Protein AF-A0A3B8PZM8-F1 (afdb_monomer_lite)

pLDDT: mean 94.37, std 7.09, range [51.19, 98.44]

Sequence (88 aa):
FHGYYFKILTRQGKHTPAGAYDYIINGHMIGGFAAIAWPAEYGETGVMTFIVNQQGRVYQRDLGPKTAKLVKAIKEYDPGEGWKLSED

Secondary structure (DSSP, 8-state):
---EEEEEE-EE-SSSTT-SEESEETTEE-S--EEEEEESSBTTTBSEEEEEETT--EEEEE--TTHHHHHHH--SB---TT-EEPP-

Foldseek 3Di:
DQQKDKDKAQWADQQDPVHTDGCADPNDRNNWIKMKMDGPFDPPSYQWIWMDIPVGFIKIAGPDRCVVVVVVVDRHHHCDPRIDTDDD

Radius of gyration: 13.1 Å; chains: 1; bounding box: 29×27×34 Å

Structure (mmCIF, N/CA/C/O backbone):
data_AF-A0A3B8PZM8-F1
#
_entry.id   AF-A0A3B8PZM8-F1
#
loop_
_atom_site.group_PDB
_atom_site.id
_atom_site.type_symbol
_atom_site.label_atom_id
_atom_site.label_alt_id
_atom_site.label_comp_id
_atom_site.label_asym_id
_atom_site.label_entity_id
_atom_site.label_seq_id
_atom_site.pdbx_PDB_ins_code
_atom_site.Cartn_x
_atom_site.Cartn_y
_atom_site.Cartn_z
_atom_site.occupancy
_atom_site.B_iso_or_equiv
_atom_site.auth_seq_id
_atom_site.auth_comp_id
_atom_site.auth_asym_id
_atom_site.auth_atom_id
_atom_site.pdbx_PDB_model_num
ATOM 1 N N . PHE A 1 1 ? -11.530 -14.335 13.099 1.00 51.19 1 PHE A N 1
ATOM 2 C CA . PHE A 1 1 ? -10.642 -13.178 13.317 1.00 51.19 1 PHE A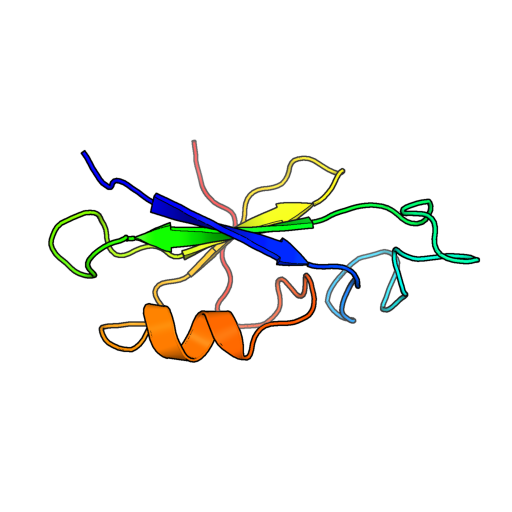 CA 1
ATOM 3 C C . PHE A 1 1 ? -10.166 -12.675 11.966 1.00 51.19 1 PHE A C 1
ATOM 5 O O . PHE A 1 1 ? -9.394 -13.369 11.318 1.00 51.19 1 PHE A O 1
ATOM 12 N N . HIS A 1 2 ? -10.646 -11.517 11.514 1.00 66.12 2 HIS A N 1
ATOM 13 C CA . HIS A 1 2 ? -10.113 -10.854 10.323 1.00 66.12 2 HIS A CA 1
ATOM 14 C C . HIS A 1 2 ? -9.296 -9.662 10.821 1.00 66.12 2 HIS A C 1
ATOM 16 O O . HIS A 1 2 ? -9.869 -8.665 11.224 1.00 66.12 2 HIS A O 1
ATOM 22 N N . GLY A 1 3 ? -7.974 -9.813 10.921 1.00 92.19 3 GLY A N 1
ATOM 23 C CA . GLY A 1 3 ? -7.089 -8.708 11.296 1.00 92.19 3 GLY A CA 1
ATOM 24 C C . GLY A 1 3 ? -6.842 -7.813 10.086 1.00 92.19 3 GLY A C 1
ATOM 25 O O . GLY A 1 3 ? -7.421 -6.739 9.952 1.00 92.19 3 GLY A O 1
ATOM 26 N N . TYR A 1 4 ? -6.005 -8.297 9.171 1.00 96.00 4 TYR A N 1
ATOM 27 C CA . TYR A 1 4 ? -5.604 -7.580 7.964 1.00 96.00 4 TYR A CA 1
ATOM 28 C C . TYR A 1 4 ? -5.837 -8.432 6.720 1.00 96.00 4 TYR A C 1
ATOM 30 O O . TYR A 1 4 ? -5.678 -9.654 6.740 1.00 96.00 4 TYR A O 1
ATOM 38 N N . TYR A 1 5 ? -6.176 -7.765 5.623 1.00 97.25 5 TYR A N 1
ATOM 39 C CA . TYR A 1 5 ? -6.087 -8.327 4.282 1.00 97.25 5 TYR A CA 1
ATOM 40 C C . TYR A 1 5 ? -4.748 -7.961 3.655 1.00 97.25 5 TYR A C 1
ATOM 42 O O . TYR A 1 5 ? -4.148 -6.949 4.013 1.00 97.25 5 TYR A O 1
ATOM 50 N N . PHE A 1 6 ? -4.306 -8.762 2.685 1.00 96.12 6 PHE A N 1
ATOM 51 C CA . PHE A 1 6 ? -3.110 -8.475 1.907 1.00 96.12 6 PHE A CA 1
ATOM 52 C C . PHE A 1 6 ? -3.327 -8.728 0.416 1.00 96.12 6 PHE A C 1
ATOM 54 O O . PHE A 1 6 ? -4.189 -9.505 0.002 1.00 96.12 6 PHE A O 1
ATOM 61 N N . LYS A 1 7 ? -2.519 -8.056 -0.401 1.00 96.50 7 LYS A N 1
ATOM 62 C CA . LYS A 1 7 ? -2.463 -8.213 -1.855 1.00 96.50 7 LYS A CA 1
ATOM 63 C C . LYS A 1 7 ? -1.013 -8.111 -2.309 1.00 96.50 7 LYS A C 1
ATOM 65 O O . LYS A 1 7 ? -0.284 -7.232 -1.856 1.00 96.50 7 LYS A O 1
ATOM 70 N N . ILE A 1 8 ? -0.624 -8.969 -3.249 1.00 96.94 8 ILE A N 1
ATOM 71 C CA . ILE A 1 8 ? 0.673 -8.876 -3.921 1.00 96.94 8 ILE A CA 1
ATOM 72 C C . ILE A 1 8 ? 0.642 -7.759 -4.969 1.00 96.94 8 ILE A C 1
ATOM 74 O O . ILE A 1 8 ? -0.298 -7.643 -5.761 1.00 96.94 8 ILE A O 1
ATOM 78 N N . LEU A 1 9 ? 1.688 -6.943 -4.969 1.00 97.56 9 LEU A N 1
ATOM 79 C CA . LEU A 1 9 ? 1.981 -5.941 -5.983 1.00 97.56 9 LEU A CA 1
ATOM 80 C C . LEU A 1 9 ? 3.049 -6.521 -6.910 1.00 97.56 9 LEU A C 1
ATOM 82 O O . LEU A 1 9 ? 4.055 -7.060 -6.454 1.00 97.56 9 LEU A O 1
ATOM 86 N N . THR A 1 10 ? 2.820 -6.439 -8.216 1.00 96.44 10 THR A N 1
ATOM 87 C CA . THR A 1 10 ? 3.639 -7.132 -9.226 1.00 96.44 10 THR A CA 1
ATOM 88 C C . THR A 1 10 ? 4.597 -6.195 -9.962 1.00 96.44 10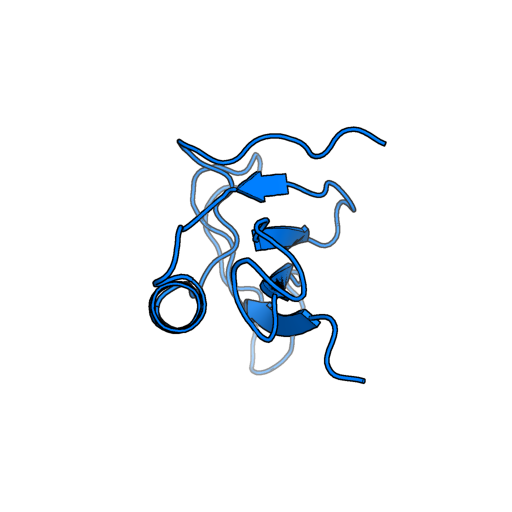 THR A C 1
ATOM 90 O O . THR A 1 10 ? 5.153 -6.571 -10.994 1.00 96.44 10 THR A O 1
ATOM 93 N N . ARG A 1 11 ? 4.738 -4.955 -9.484 1.00 96.75 11 ARG A N 1
ATOM 94 C CA . ARG A 1 11 ? 5.555 -3.893 -10.082 1.00 96.75 11 ARG A CA 1
ATOM 95 C C . ARG A 1 11 ? 6.097 -2.977 -8.985 1.00 96.75 11 ARG A C 1
ATOM 97 O O . ARG A 1 11 ? 5.460 -2.817 -7.938 1.00 96.75 11 ARG A O 1
ATOM 104 N N . GLN A 1 12 ? 7.222 -2.338 -9.266 1.00 96.50 12 GLN A N 1
ATOM 105 C CA . GLN A 1 12 ? 7.790 -1.252 -8.478 1.00 96.50 12 GLN A CA 1
ATOM 106 C C . GLN A 1 12 ? 7.518 0.095 -9.153 1.00 96.50 12 GLN A C 1
ATOM 108 O O . GLN A 1 12 ? 7.606 0.193 -10.376 1.00 96.50 12 GLN A O 1
ATOM 113 N N . GLY A 1 13 ? 7.224 1.122 -8.356 1.00 96.31 13 GLY A N 1
ATOM 114 C CA . GLY A 1 13 ? 7.070 2.503 -8.802 1.00 96.31 13 GLY A CA 1
ATOM 115 C C . GLY A 1 13 ? 8.369 3.311 -8.730 1.00 96.31 13 GLY A C 1
ATOM 116 O O . GLY A 1 13 ? 9.432 2.832 -8.322 1.00 96.31 13 GLY A O 1
ATOM 117 N N . LYS A 1 14 ? 8.283 4.574 -9.148 1.00 95.19 14 LYS A N 1
ATOM 118 C CA . LYS A 1 14 ? 9.446 5.457 -9.335 1.00 95.19 14 LYS A CA 1
ATOM 119 C C . LYS A 1 14 ? 10.112 5.919 -8.034 1.00 95.19 14 LYS A C 1
ATOM 121 O O . LYS A 1 14 ? 11.285 6.277 -8.076 1.00 95.19 14 LYS A O 1
ATOM 126 N N . HIS A 1 15 ? 9.413 5.928 -6.898 1.00 93.31 15 HIS A N 1
ATOM 127 C CA . HIS A 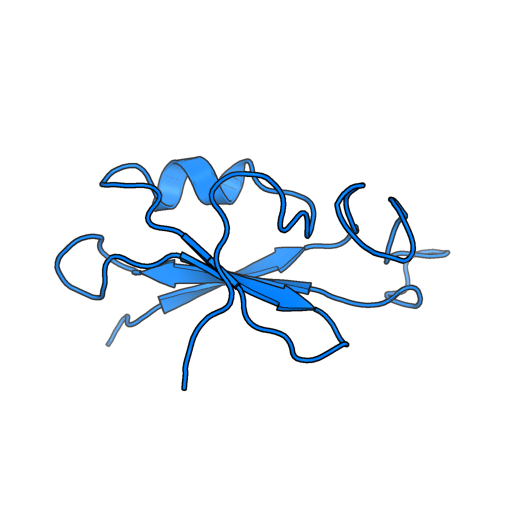1 15 ? 9.940 6.403 -5.612 1.00 93.31 15 HIS A CA 1
ATOM 128 C C . HIS A 1 15 ? 10.739 5.311 -4.893 1.00 93.31 15 HIS A C 1
ATOM 130 O O . HIS A 1 15 ? 10.566 5.039 -3.707 1.00 93.31 15 HIS A O 1
ATOM 136 N N . THR A 1 16 ? 11.626 4.656 -5.634 1.00 87.62 16 THR A N 1
ATOM 137 C CA . THR A 1 16 ? 12.502 3.593 -5.149 1.00 87.62 16 THR A CA 1
ATOM 138 C C . THR A 1 16 ? 13.898 3.767 -5.751 1.00 87.62 16 THR A C 1
ATOM 140 O O . THR A 1 16 ? 14.008 4.253 -6.878 1.00 87.62 16 THR A O 1
ATOM 143 N N . PRO A 1 17 ? 14.983 3.355 -5.063 1.00 85.81 17 PRO A N 1
ATOM 144 C CA . PRO A 1 17 ? 16.343 3.548 -5.582 1.00 85.81 17 PRO A CA 1
ATOM 145 C C . PRO A 1 17 ? 16.597 2.895 -6.948 1.00 85.81 17 PRO A C 1
ATOM 147 O O . PRO A 1 17 ? 17.400 3.391 -7.727 1.00 85.81 17 PRO A O 1
ATOM 150 N N . ALA A 1 18 ? 15.903 1.791 -7.241 1.00 86.94 18 ALA A N 1
ATOM 151 C CA . ALA A 1 18 ? 16.022 1.061 -8.503 1.00 86.94 18 ALA A CA 1
ATOM 152 C C . ALA A 1 18 ? 15.052 1.554 -9.598 1.00 86.94 18 ALA A C 1
ATOM 154 O O . ALA A 1 18 ? 15.056 1.010 -10.699 1.00 86.94 18 ALA A O 1
ATOM 155 N N . GLY A 1 19 ? 14.223 2.565 -9.316 1.00 92.38 19 GLY A N 1
ATOM 156 C CA . GLY A 1 19 ? 13.220 3.075 -10.248 1.00 92.38 19 GLY A CA 1
ATOM 157 C C . GLY A 1 19 ? 12.064 2.103 -10.510 1.00 92.38 19 GLY A C 1
ATOM 158 O O . GLY A 1 19 ? 11.900 1.087 -9.827 1.00 92.38 19 GLY A O 1
ATOM 159 N N . ALA A 1 20 ? 11.242 2.450 -11.503 1.00 96.12 20 ALA A N 1
ATOM 160 C CA . ALA A 1 20 ? 10.044 1.697 -11.859 1.00 96.12 20 ALA A CA 1
ATOM 161 C C . ALA A 1 20 ? 10.361 0.516 -12.789 1.00 96.12 20 ALA A C 1
ATOM 163 O O . ALA A 1 20 ? 11.008 0.702 -13.820 1.00 96.12 20 ALA A O 1
ATOM 164 N N . TYR A 1 21 ? 9.874 -0.680 -12.450 1.00 95.31 21 TYR A N 1
ATOM 165 C CA . TYR A 1 21 ? 9.992 -1.882 -13.286 1.00 95.31 21 TYR A CA 1
ATOM 166 C C . TYR A 1 21 ? 9.011 -2.986 -12.859 1.00 95.31 21 TYR A C 1
ATOM 168 O O . TYR A 1 21 ? 8.403 -2.931 -11.786 1.00 95.31 21 TYR A O 1
ATOM 176 N N . ASP A 1 22 ? 8.872 -4.009 -13.705 1.00 96.75 22 ASP A N 1
ATOM 177 C CA . ASP A 1 22 ? 7.944 -5.124 -13.495 1.00 96.75 22 ASP A CA 1
ATOM 178 C C . ASP A 1 22 ? 8.628 -6.283 -12.783 1.00 96.75 22 ASP A C 1
ATOM 180 O O . ASP A 1 22 ? 9.738 -6.683 -13.127 1.00 96.75 22 ASP A O 1
ATOM 184 N N . TYR A 1 23 ? 7.939 -6.868 -11.805 1.00 96.50 23 TYR A N 1
ATOM 185 C CA . TYR A 1 23 ? 8.435 -8.056 -11.116 1.00 96.50 23 TYR A CA 1
ATOM 186 C C . TYR A 1 23 ? 8.207 -9.337 -11.922 1.00 96.50 23 TYR A C 1
ATOM 188 O O . TYR A 1 23 ? 8.907 -10.328 -11.713 1.00 96.50 23 TYR A O 1
ATOM 196 N N . ILE A 1 24 ? 7.242 -9.321 -12.846 1.00 96.94 24 ILE A N 1
ATOM 197 C CA . ILE A 1 24 ? 6.932 -10.456 -13.714 1.00 96.94 24 ILE A CA 1
ATOM 198 C C . ILE A 1 24 ? 7.753 -10.367 -15.002 1.00 96.94 24 ILE A C 1
ATOM 200 O O . ILE A 1 24 ? 7.543 -9.469 -15.812 1.00 96.94 24 ILE A O 1
ATOM 204 N N . ILE A 1 25 ? 8.641 -11.336 -15.211 1.00 96.25 25 ILE A N 1
ATOM 205 C CA . ILE A 1 25 ? 9.470 -11.490 -16.410 1.00 96.25 25 ILE A CA 1
ATOM 206 C C . ILE A 1 25 ? 9.155 -12.867 -16.994 1.00 96.25 25 ILE A C 1
ATOM 208 O O . ILE A 1 25 ? 9.254 -13.874 -16.297 1.00 96.25 25 ILE A O 1
ATOM 212 N N . ASN A 1 26 ? 8.723 -12.919 -18.257 1.00 95.75 26 ASN A N 1
ATOM 213 C CA . ASN A 1 26 ? 8.301 -1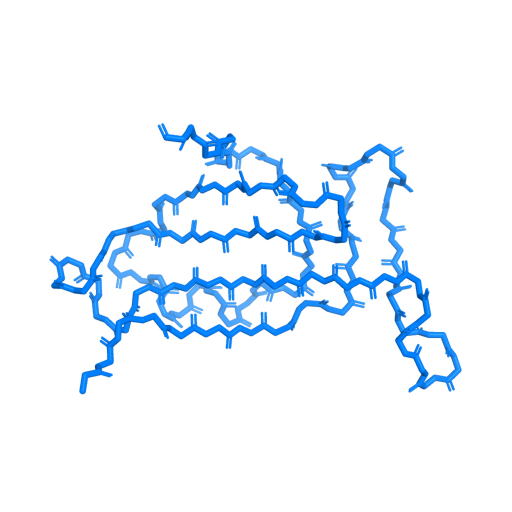4.155 -18.934 1.00 95.75 26 ASN A CA 1
ATOM 214 C C . ASN A 1 26 ? 7.233 -14.965 -18.166 1.00 95.75 26 ASN A C 1
ATOM 216 O O . ASN A 1 26 ? 7.243 -16.188 -18.190 1.00 95.75 26 ASN A O 1
ATOM 220 N N . GLY A 1 27 ? 6.319 -14.292 -17.457 1.00 96.12 27 GLY A N 1
ATOM 221 C CA . GLY A 1 27 ? 5.274 -14.950 -16.657 1.00 96.12 27 GLY A CA 1
ATOM 222 C C . GLY A 1 27 ? 5.726 -15.421 -15.269 1.00 96.12 27 GLY A C 1
ATOM 223 O O . GLY A 1 27 ? 4.911 -15.947 -14.514 1.00 96.12 27 GLY A O 1
ATOM 224 N N . HIS A 1 28 ? 6.985 -15.183 -14.896 1.00 96.19 28 HIS A N 1
ATOM 225 C CA . HIS A 1 28 ? 7.558 -15.588 -13.614 1.00 96.19 28 HIS A CA 1
ATOM 226 C C . HIS A 1 28 ? 7.918 -14.376 -12.747 1.00 96.19 28 HIS A C 1
ATOM 228 O O . HIS A 1 28 ? 8.392 -13.360 -13.247 1.00 96.19 28 HIS A O 1
ATOM 234 N N . MET A 1 29 ? 7.730 -14.488 -11.431 1.00 94.62 29 MET A N 1
ATOM 235 C CA . MET A 1 29 ? 8.070 -13.447 -10.454 1.00 94.62 29 MET A CA 1
ATOM 236 C C . MET A 1 29 ? 9.577 -13.449 -10.158 1.00 94.62 29 MET A C 1
ATOM 238 O O . MET A 1 29 ? 10.028 -14.075 -9.205 1.00 94.62 29 MET A O 1
ATOM 242 N N . ILE A 1 30 ? 10.355 -12.791 -11.020 1.00 95.50 30 ILE A N 1
ATOM 243 C CA . ILE A 1 30 ? 11.830 -12.791 -10.992 1.00 95.50 30 ILE A CA 1
ATOM 244 C C . ILE A 1 30 ? 12.385 -11.432 -10.551 1.00 95.50 30 ILE A C 1
ATOM 246 O O . ILE A 1 30 ? 13.381 -11.379 -9.836 1.00 95.50 30 ILE A O 1
ATOM 250 N N . GLY A 1 31 ? 11.747 -10.327 -10.950 1.00 93.56 31 GLY A N 1
ATOM 251 C CA . GLY A 1 31 ? 12.247 -8.978 -10.658 1.00 93.56 31 GLY A CA 1
ATOM 252 C C . GLY A 1 31 ? 12.117 -8.571 -9.185 1.00 93.56 31 GLY A C 1
ATOM 253 O O . GLY A 1 31 ? 12.706 -7.582 -8.765 1.00 93.56 31 GLY A O 1
ATOM 254 N N . GLY A 1 32 ? 11.353 -9.317 -8.388 1.00 94.31 32 GLY A N 1
ATOM 255 C CA . GLY A 1 32 ? 11.120 -9.027 -6.977 1.00 94.31 32 GLY A CA 1
ATOM 256 C C . GLY A 1 32 ? 9.687 -9.326 -6.570 1.00 94.31 32 GLY A C 1
ATOM 257 O O . GLY A 1 32 ? 8.964 -10.037 -7.267 1.00 94.31 32 GLY A O 1
ATOM 258 N N . PHE A 1 33 ? 9.275 -8.780 -5.433 1.00 95.25 33 PHE A N 1
ATOM 259 C CA . PHE A 1 33 ? 7.896 -8.847 -4.971 1.00 95.25 33 PHE A CA 1
ATOM 260 C C . PHE A 1 33 ? 7.623 -7.712 -3.993 1.00 95.25 33 PHE A C 1
ATOM 262 O O . PHE A 1 33 ? 8.513 -7.237 -3.288 1.00 95.25 33 PHE A O 1
ATOM 269 N N . ALA A 1 34 ? 6.360 -7.323 -3.899 1.00 97.50 34 ALA A N 1
ATOM 270 C CA . ALA A 1 34 ? 5.902 -6.470 -2.823 1.00 97.50 34 ALA A CA 1
ATOM 271 C C . ALA A 1 34 ? 4.497 -6.862 -2.388 1.00 97.50 34 ALA A C 1
ATOM 273 O O . ALA A 1 34 ? 3.749 -7.505 -3.128 1.00 97.50 34 ALA A O 1
ATOM 274 N N . ALA A 1 35 ? 4.137 -6.462 -1.179 1.00 97.88 35 ALA A N 1
ATOM 275 C CA . ALA A 1 35 ? 2.813 -6.659 -0.625 1.00 97.88 35 ALA A CA 1
ATOM 276 C C . ALA A 1 35 ? 2.276 -5.340 -0.080 1.00 97.88 35 ALA A C 1
ATOM 278 O O . ALA A 1 35 ? 3.032 -4.509 0.424 1.00 97.88 35 ALA A O 1
ATOM 279 N N . ILE A 1 36 ? 0.960 -5.181 -0.174 1.00 98.44 36 ILE A N 1
ATOM 280 C CA . ILE A 1 36 ? 0.194 -4.182 0.565 1.00 98.44 36 ILE A CA 1
ATOM 281 C C . ILE A 1 36 ? -0.731 -4.901 1.540 1.00 98.44 36 ILE A C 1
ATOM 283 O O . ILE A 1 36 ? -1.388 -5.869 1.151 1.00 98.44 36 ILE A O 1
ATOM 287 N N . ALA A 1 37 ? -0.792 -4.426 2.781 1.00 97.94 37 ALA A N 1
ATOM 288 C CA . ALA A 1 37 ? -1.685 -4.922 3.818 1.00 97.94 37 ALA A CA 1
ATOM 289 C C . ALA A 1 37 ? -2.561 -3.789 4.360 1.00 97.94 37 ALA A C 1
ATOM 291 O O . ALA A 1 37 ? -2.093 -2.662 4.512 1.00 97.94 37 ALA A O 1
ATOM 292 N N . TRP A 1 38 ? -3.829 -4.073 4.646 1.00 98.19 38 TRP A N 1
ATOM 293 C CA . TRP A 1 38 ? -4.783 -3.089 5.168 1.00 98.19 38 TRP A CA 1
ATOM 294 C C . TRP A 1 38 ? -5.769 -3.721 6.157 1.00 98.19 38 TRP A C 1
ATOM 296 O O . TRP A 1 38 ? -6.015 -4.930 6.062 1.00 98.19 38 TRP A O 1
ATOM 306 N N . PRO A 1 39 ? -6.347 -2.941 7.091 1.00 97.62 39 PRO A N 1
ATOM 307 C CA . PRO A 1 39 ? -7.291 -3.459 8.072 1.00 97.62 39 PRO A CA 1
ATOM 308 C C . PRO A 1 39 ? -8.511 -4.065 7.381 1.00 97.62 39 PRO A C 1
ATOM 310 O O . PRO A 1 39 ? -9.019 -3.520 6.395 1.00 97.62 39 PRO A O 1
ATOM 313 N N . ALA A 1 40 ? -8.990 -5.191 7.907 1.00 96.56 40 ALA A N 1
ATOM 314 C CA . ALA A 1 40 ? -10.234 -5.783 7.444 1.00 96.56 40 ALA A CA 1
ATOM 315 C C . ALA A 1 40 ? -11.427 -4.834 7.623 1.00 96.56 40 ALA A C 1
ATOM 317 O O . ALA A 1 40 ? -12.274 -4.751 6.731 1.00 96.56 40 ALA A O 1
ATOM 318 N N . GLU A 1 41 ? -11.434 -4.078 8.720 1.00 95.62 41 GLU A N 1
ATOM 319 C CA . GLU A 1 41 ? -12.397 -3.025 9.013 1.00 95.62 41 GLU A CA 1
ATOM 320 C C . GLU A 1 41 ? -11.659 -1.803 9.576 1.00 95.62 41 GLU A C 1
ATOM 322 O O . GLU A 1 41 ? -11.024 -1.867 10.630 1.00 95.62 41 GLU A O 1
ATOM 327 N N . TYR A 1 42 ? -11.684 -0.692 8.834 1.00 96.75 42 TYR A N 1
ATOM 328 C CA . TYR A 1 42 ? -10.995 0.539 9.230 1.00 96.75 42 TYR A CA 1
ATOM 329 C C . TYR A 1 42 ? -11.588 1.098 10.527 1.00 96.75 42 TYR A C 1
ATOM 331 O O . TYR A 1 42 ? -12.800 1.271 10.617 1.00 96.75 42 TYR A O 1
ATOM 339 N N . GLY A 1 43 ? -10.729 1.429 11.491 1.00 96.00 43 GLY A N 1
ATOM 340 C CA . GLY A 1 43 ? -11.121 1.930 12.812 1.00 96.00 43 GLY A CA 1
ATOM 341 C C . GLY A 1 43 ? -11.326 0.825 13.850 1.00 96.00 43 GLY A C 1
ATOM 342 O O . GLY A 1 43 ? -11.033 1.055 15.017 1.00 96.00 43 GLY A O 1
ATOM 343 N N . GLU A 1 44 ? -11.705 -0.381 13.419 1.00 95.25 44 GLU A N 1
ATOM 344 C CA . GLU A 1 44 ? -11.967 -1.519 14.312 1.00 95.25 44 GLU A CA 1
ATOM 345 C C . GLU A 1 44 ? -10.778 -2.486 14.377 1.00 95.25 44 GLU A C 1
ATOM 347 O O . GLU A 1 44 ? -10.254 -2.786 15.447 1.00 95.25 44 GLU A O 1
ATOM 352 N N . THR A 1 45 ? -10.297 -2.962 13.224 1.00 95.12 45 THR A N 1
ATOM 353 C CA . THR A 1 45 ? -9.172 -3.915 13.158 1.00 95.12 45 THR A CA 1
ATOM 354 C C . THR A 1 45 ? -7.830 -3.217 12.927 1.00 95.12 45 THR A C 1
ATOM 356 O O . THR A 1 45 ? -6.782 -3.862 12.913 1.00 95.12 45 THR A O 1
ATOM 359 N N . GLY A 1 46 ? -7.858 -1.899 12.718 1.00 95.94 46 GLY A N 1
ATOM 360 C CA . GLY A 1 46 ? -6.696 -1.038 12.529 1.00 95.94 46 GLY A CA 1
ATOM 361 C C . GLY A 1 46 ? -7.011 0.200 11.689 1.00 95.94 46 GLY A C 1
ATOM 362 O O . GLY A 1 46 ? -8.078 0.315 11.089 1.00 95.94 46 GLY A O 1
ATOM 363 N N . VAL A 1 47 ? -6.055 1.128 11.624 1.00 96.88 47 VAL A N 1
ATOM 364 C CA . VAL A 1 47 ? -6.148 2.353 10.801 1.00 96.88 47 VAL A CA 1
ATOM 365 C C . VAL A 1 47 ? -5.041 2.455 9.748 1.00 96.88 47 VAL A C 1
ATOM 367 O O . VAL A 1 47 ? -5.185 3.172 8.761 1.00 96.88 47 VAL A O 1
ATOM 370 N N . MET A 1 48 ? -3.943 1.713 9.917 1.00 97.56 48 MET A N 1
ATOM 371 C CA . MET A 1 48 ? -2.772 1.819 9.049 1.00 97.56 48 MET A CA 1
ATOM 372 C C . MET A 1 48 ? -2.845 0.867 7.860 1.00 97.56 48 MET A C 1
ATOM 374 O O . MET A 1 48 ? -3.234 -0.289 7.980 1.00 97.56 48 MET A O 1
ATOM 378 N N . THR A 1 49 ? -2.422 1.351 6.697 1.00 98.12 49 THR A N 1
ATOM 379 C CA . THR A 1 49 ? -2.084 0.524 5.535 1.00 98.12 49 THR A CA 1
ATOM 380 C C . THR A 1 49 ? -0.573 0.391 5.464 1.00 98.12 49 THR A C 1
ATOM 382 O O . THR A 1 49 ? 0.125 1.389 5.623 1.00 98.12 49 THR A O 1
ATOM 385 N N . PHE A 1 50 ? -0.073 -0.806 5.175 1.00 97.81 50 PHE A N 1
ATOM 386 C CA . PHE A 1 50 ? 1.354 -1.102 5.102 1.00 97.81 50 PHE A CA 1
ATOM 387 C C . PHE A 1 50 ? 1.759 -1.549 3.703 1.00 97.81 50 PHE A C 1
ATOM 389 O O . PHE A 1 50 ? 1.006 -2.275 3.056 1.00 97.81 50 PHE A O 1
ATOM 396 N N . ILE A 1 51 ? 2.956 -1.173 3.255 1.00 98.12 51 ILE A N 1
ATOM 397 C CA . ILE A 1 51 ? 3.610 -1.746 2.074 1.00 98.12 51 ILE A CA 1
ATOM 398 C C . ILE A 1 51 ? 5.028 -2.194 2.411 1.00 98.12 51 ILE A C 1
ATOM 400 O O . ILE A 1 51 ? 5.729 -1.543 3.182 1.00 98.12 51 ILE A O 1
ATOM 404 N N . VAL A 1 52 ? 5.457 -3.298 1.811 1.00 97.25 52 VAL A N 1
ATOM 405 C CA . VAL A 1 52 ? 6.805 -3.856 1.974 1.00 97.25 52 VAL A CA 1
ATOM 406 C C . VAL A 1 52 ? 7.232 -4.530 0.675 1.00 97.25 52 VAL A C 1
ATOM 408 O O . VAL A 1 52 ? 6.397 -5.113 -0.019 1.00 97.25 52 VAL A O 1
ATOM 411 N N . ASN A 1 53 ? 8.518 -4.452 0.341 1.00 95.88 53 ASN A N 1
ATOM 412 C CA . ASN A 1 53 ? 9.121 -5.187 -0.772 1.00 95.88 53 ASN A CA 1
ATOM 413 C C . ASN A 1 53 ? 10.221 -6.143 -0.275 1.00 95.88 53 ASN A C 1
ATOM 415 O O . ASN A 1 53 ? 10.463 -6.262 0.928 1.00 95.88 53 ASN A O 1
ATOM 419 N N . GLN A 1 54 ? 10.934 -6.794 -1.196 1.00 93.00 54 GLN A N 1
ATOM 420 C CA . GLN A 1 54 ? 12.015 -7.736 -0.880 1.00 93.00 54 GLN A CA 1
ATOM 421 C C . GLN A 1 54 ? 13.178 -7.160 -0.042 1.00 93.00 54 GLN A C 1
ATOM 423 O O . GLN A 1 54 ? 14.002 -7.922 0.450 1.00 93.00 54 GLN A O 1
ATOM 428 N N . GLN A 1 55 ? 13.269 -5.835 0.125 1.00 91.50 55 GLN A N 1
ATOM 429 C CA . GLN A 1 55 ? 14.290 -5.182 0.958 1.00 91.50 55 GLN A CA 1
ATOM 430 C C . GLN A 1 55 ? 13.889 -5.129 2.441 1.00 91.50 55 GLN A C 1
ATOM 432 O O . GLN A 1 55 ? 14.665 -4.650 3.263 1.00 91.50 55 GLN A O 1
ATOM 437 N N . GLY A 1 56 ? 12.675 -5.571 2.789 1.00 91.75 56 GLY A N 1
ATOM 438 C CA . GLY A 1 56 ? 12.205 -5.696 4.172 1.00 91.75 56 GLY A CA 1
ATOM 439 C C . GLY A 1 56 ? 11.804 -4.384 4.851 1.00 91.75 56 GLY A C 1
ATOM 440 O O . GLY A 1 56 ? 11.334 -4.410 5.982 1.00 91.75 56 GLY A O 1
ATOM 441 N N . ARG A 1 57 ? 11.937 -3.232 4.180 1.00 92.75 57 ARG A N 1
ATOM 442 C CA . ARG A 1 57 ? 11.510 -1.937 4.730 1.00 92.75 57 ARG A CA 1
ATOM 443 C C . ARG A 1 57 ? 9.992 -1.815 4.662 1.00 92.75 57 ARG A C 1
ATOM 445 O O . ARG A 1 57 ? 9.424 -1.800 3.569 1.00 92.75 57 ARG A O 1
ATOM 452 N N . VAL A 1 58 ? 9.353 -1.698 5.821 1.00 96.94 58 VAL A N 1
ATOM 453 C CA . VAL A 1 58 ? 7.905 -1.507 5.927 1.00 96.94 58 VAL A CA 1
ATOM 454 C C . VAL A 1 58 ? 7.593 -0.017 5.930 1.00 96.94 58 VAL A C 1
ATOM 456 O O . VAL A 1 58 ? 8.128 0.738 6.739 1.00 96.94 58 VAL A O 1
ATOM 459 N N . TYR A 1 59 ? 6.707 0.407 5.037 1.00 97.75 59 TYR A N 1
ATOM 460 C CA . TYR A 1 59 ? 6.145 1.751 5.036 1.00 97.75 59 TYR A CA 1
ATOM 461 C C . TYR A 1 59 ? 4.677 1.697 5.430 1.00 97.75 59 TYR A C 1
ATOM 463 O O . TYR A 1 59 ? 3.976 0.755 5.070 1.00 97.75 59 TYR A O 1
ATOM 471 N N . GLN A 1 60 ? 4.204 2.727 6.121 1.00 98.06 60 GLN A N 1
ATOM 472 C CA . GLN A 1 60 ? 2.833 2.862 6.582 1.00 98.06 60 GLN A CA 1
ATOM 473 C C . GLN A 1 60 ? 2.194 4.175 6.132 1.00 98.06 60 GLN A C 1
ATOM 475 O O . GLN A 1 60 ? 2.866 5.200 5.975 1.00 98.06 60 GLN A O 1
ATOM 480 N N . ARG A 1 61 ? 0.878 4.136 5.928 1.00 97.81 61 ARG A N 1
ATOM 481 C CA . ARG A 1 61 ? 0.042 5.295 5.613 1.00 97.81 61 ARG A CA 1
ATOM 482 C C . ARG A 1 61 ? -1.397 5.049 6.055 1.00 97.81 61 ARG A C 1
ATOM 484 O O . ARG A 1 61 ? -1.967 4.005 5.750 1.00 97.81 61 ARG A O 1
ATOM 491 N N . ASP A 1 62 ? -2.010 6.037 6.696 1.00 97.50 62 ASP A N 1
ATOM 492 C CA . ASP A 1 62 ? -3.460 6.062 6.892 1.00 97.50 62 ASP A CA 1
ATOM 493 C C . ASP A 1 62 ? -4.136 6.540 5.590 1.00 97.50 62 ASP A C 1
ATOM 495 O O . ASP A 1 62 ? -3.878 7.645 5.101 1.00 97.50 62 ASP A O 1
ATOM 499 N N . LEU A 1 63 ? -4.960 5.677 4.986 1.00 97.06 63 LEU A N 1
ATOM 500 C CA . LEU A 1 63 ? -5.743 5.966 3.774 1.00 97.06 63 LEU A CA 1
ATOM 501 C C . LEU A 1 63 ? -7.207 6.339 4.090 1.00 97.06 63 LEU A C 1
ATOM 503 O O . LEU A 1 63 ? -8.013 6.564 3.180 1.00 97.06 63 LEU A O 1
ATOM 507 N N . GLY A 1 64 ? -7.557 6.411 5.371 1.00 97.69 64 GLY A N 1
ATOM 508 C CA . GLY A 1 64 ? -8.862 6.772 5.896 1.00 97.69 64 GLY A CA 1
ATOM 509 C C . GLY A 1 64 ? -9.927 5.680 5.736 1.00 97.69 64 GLY A C 1
ATOM 510 O O . GLY A 1 64 ? -9.652 4.569 5.268 1.00 97.69 64 GLY A O 1
ATOM 511 N N . PRO A 1 65 ? -11.203 6.006 6.006 1.00 97.69 65 PRO A N 1
ATOM 512 C CA . PRO A 1 65 ? -12.319 5.053 5.934 1.00 97.69 65 PRO A CA 1
ATOM 513 C C . PRO A 1 65 ? -12.518 4.377 4.568 1.00 97.69 65 PRO A C 1
ATOM 515 O O . PRO A 1 65 ? -13.190 3.356 4.454 1.00 97.69 65 PRO A O 1
ATOM 518 N N . LYS A 1 66 ? -11.932 4.928 3.495 1.00 97.19 66 LYS A N 1
ATOM 519 C CA . LYS A 1 66 ? -12.009 4.375 2.132 1.00 97.19 66 LYS A CA 1
ATOM 520 C C . LYS A 1 66 ? -10.853 3.426 1.797 1.00 97.19 66 LYS A C 1
ATOM 522 O O . LYS A 1 66 ? -10.741 3.019 0.638 1.00 97.19 66 LYS A O 1
ATOM 527 N N . THR A 1 67 ? -10.034 3.041 2.779 1.00 96.94 67 THR A N 1
ATOM 528 C CA . THR A 1 67 ? -8.849 2.183 2.613 1.00 96.94 67 THR A CA 1
ATOM 529 C C . THR A 1 67 ? -9.127 0.967 1.726 1.00 96.94 67 THR A C 1
ATOM 531 O O . THR A 1 67 ? -8.496 0.826 0.681 1.00 96.94 67 THR A O 1
ATOM 534 N N . ALA A 1 68 ? -10.142 0.153 2.043 1.00 95.50 68 ALA A N 1
ATOM 535 C CA . ALA A 1 68 ? -10.460 -1.070 1.293 1.00 95.50 68 ALA A CA 1
ATOM 536 C C . ALA A 1 68 ? -10.798 -0.835 -0.197 1.00 95.50 68 ALA A C 1
ATOM 538 O O . ALA A 1 68 ? -10.643 -1.734 -1.027 1.00 95.50 68 ALA A O 1
ATOM 539 N N . LYS A 1 69 ? -11.255 0.371 -0.564 1.00 96.88 69 LYS A N 1
ATOM 540 C CA . LYS A 1 69 ? -11.475 0.772 -1.963 1.00 96.88 69 LYS A CA 1
ATOM 541 C C . LYS A 1 69 ? -10.180 1.266 -2.608 1.00 96.88 69 LYS A C 1
ATOM 543 O O . LYS A 1 69 ? -9.895 0.893 -3.743 1.00 96.88 69 LYS A O 1
ATOM 548 N N . LEU A 1 70 ? -9.411 2.090 -1.900 1.00 96.94 70 LEU A N 1
ATOM 549 C CA . LEU A 1 70 ? -8.189 2.716 -2.412 1.00 96.94 70 LEU A CA 1
ATOM 550 C C . LEU A 1 70 ? -7.093 1.683 -2.703 1.00 96.94 70 LEU A C 1
ATOM 552 O O . LEU A 1 70 ? -6.505 1.706 -3.781 1.00 96.94 70 LEU A O 1
ATOM 556 N N . VAL A 1 71 ? -6.893 0.709 -1.814 1.00 96.56 71 VAL A N 1
ATOM 557 C CA . VAL A 1 71 ? -5.882 -0.355 -1.981 1.00 96.56 71 VAL A CA 1
ATOM 558 C C . VAL A 1 71 ? -6.099 -1.225 -3.220 1.00 96.56 71 VAL A C 1
ATOM 560 O O . VAL A 1 71 ? -5.142 -1.737 -3.798 1.00 96.56 71 VAL A O 1
ATOM 563 N N . LYS A 1 72 ? -7.342 -1.353 -3.705 1.00 94.75 72 LYS A N 1
ATOM 564 C CA . LYS A 1 72 ? -7.631 -2.077 -4.955 1.00 94.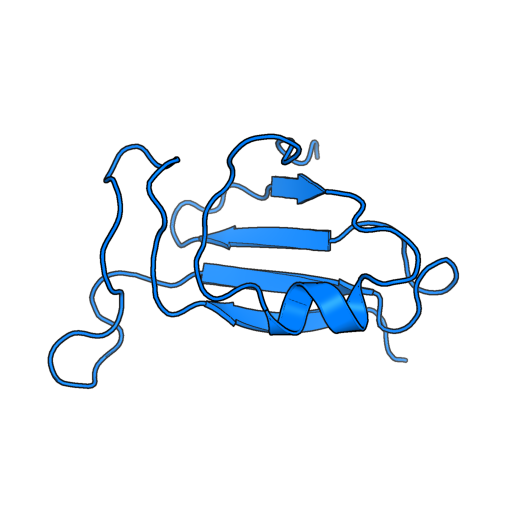75 72 LYS A CA 1
ATOM 565 C C . LYS A 1 72 ? -7.026 -1.375 -6.173 1.00 94.75 72 LYS A C 1
ATOM 567 O O . LYS A 1 72 ? -6.609 -2.060 -7.108 1.00 94.75 72 LYS A O 1
ATOM 572 N N . ALA A 1 73 ? -6.953 -0.043 -6.143 1.00 95.50 73 ALA A N 1
ATOM 573 C CA . ALA A 1 73 ? -6.365 0.772 -7.202 1.00 95.50 73 ALA A CA 1
ATOM 574 C C . ALA A 1 73 ? -4.828 0.816 -7.147 1.00 95.50 73 ALA A C 1
ATOM 576 O O . ALA A 1 73 ? -4.200 1.098 -8.165 1.00 95.50 73 ALA A O 1
ATOM 577 N N . ILE A 1 74 ? -4.220 0.488 -6.002 1.00 95.81 74 ILE A N 1
ATOM 578 C CA . ILE A 1 74 ? -2.763 0.407 -5.851 1.00 95.81 74 ILE A CA 1
ATOM 579 C C . ILE A 1 74 ? -2.259 -0.863 -6.549 1.00 95.81 74 ILE A C 1
ATOM 581 O O . ILE A 1 74 ? -2.691 -1.981 -6.244 1.00 95.81 74 ILE A O 1
ATOM 585 N N . LYS A 1 75 ? -1.375 -0.687 -7.535 1.00 93.81 75 LYS A N 1
ATOM 586 C CA . LYS A 1 75 ? -0.830 -1.766 -8.382 1.00 93.81 75 LYS A CA 1
ATOM 587 C C . LYS A 1 75 ? 0.681 -1.947 -8.246 1.00 93.81 75 LYS A C 1
ATOM 589 O O . LYS A 1 75 ? 1.196 -2.983 -8.653 1.00 93.81 75 LYS A O 1
ATOM 594 N N . GLU A 1 76 ? 1.358 -0.965 -7.670 1.00 97.06 76 GLU A N 1
ATOM 595 C CA . GLU A 1 76 ? 2.811 -0.887 -7.597 1.00 97.06 76 GLU A CA 1
ATOM 596 C C . GLU A 1 76 ? 3.275 -0.534 -6.188 1.00 97.06 76 GLU A C 1
ATOM 598 O O . GLU A 1 76 ? 2.571 0.149 -5.440 1.00 97.06 76 GLU A O 1
ATOM 603 N N . TYR A 1 77 ? 4.458 -1.024 -5.830 1.00 97.62 77 TYR A N 1
ATOM 604 C CA . TYR A 1 77 ? 5.168 -0.591 -4.636 1.00 97.62 77 TYR A CA 1
ATOM 605 C C . TYR A 1 77 ? 5.827 0.761 -4.909 1.00 97.62 77 TYR A C 1
ATOM 607 O O . TYR A 1 77 ? 6.855 0.827 -5.582 1.00 97.62 77 TYR A O 1
ATOM 615 N N . ASP A 1 78 ? 5.210 1.830 -4.412 1.00 96.88 78 ASP A N 1
ATOM 616 C CA . ASP A 1 78 ? 5.667 3.204 -4.615 1.00 96.88 78 ASP A CA 1
ATOM 617 C C . ASP A 1 78 ? 5.569 4.004 -3.300 1.00 96.88 78 ASP A C 1
ATOM 619 O O . ASP A 1 78 ? 4.566 4.686 -3.065 1.00 96.88 78 ASP A O 1
ATOM 623 N N . PRO A 1 79 ? 6.567 3.896 -2.397 1.00 95.50 79 PRO A N 1
ATOM 624 C CA . PRO A 1 79 ? 6.592 4.601 -1.113 1.00 95.50 79 PRO A CA 1
ATOM 625 C C . PRO A 1 79 ? 6.942 6.093 -1.292 1.00 95.50 79 PRO A C 1
ATOM 627 O O . PRO A 1 79 ? 7.909 6.599 -0.728 1.00 95.50 79 PRO A O 1
ATOM 630 N N . GLY A 1 80 ? 6.166 6.792 -2.123 1.00 93.31 80 GLY A N 1
ATOM 631 C CA . GLY A 1 80 ? 6.273 8.229 -2.357 1.00 93.31 80 GLY A CA 1
ATOM 632 C C . GLY A 1 80 ? 5.588 9.067 -1.274 1.00 93.31 80 GLY A C 1
ATOM 633 O O . GLY A 1 80 ? 5.451 8.662 -0.119 1.00 93.31 80 GLY A O 1
ATOM 634 N N . GLU A 1 81 ? 5.116 10.251 -1.659 1.00 93.25 81 GLU 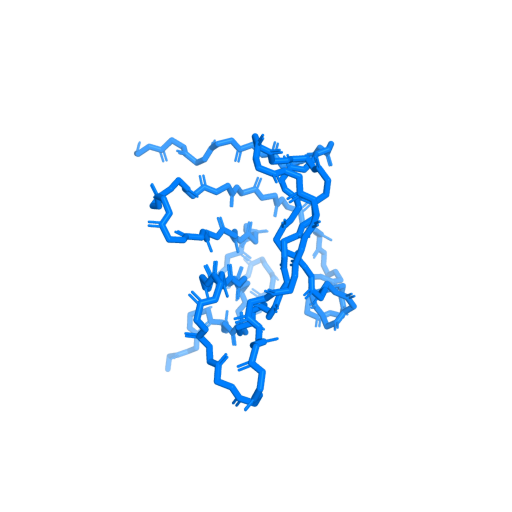A N 1
ATOM 635 C CA . GLU A 1 81 ? 4.509 11.212 -0.734 1.00 93.25 81 GLU A CA 1
ATOM 636 C C . GLU A 1 81 ? 3.353 10.614 0.094 1.00 93.25 81 GLU A C 1
ATOM 638 O O . GLU A 1 81 ? 2.416 9.991 -0.422 1.00 93.25 81 GLU A O 1
ATOM 643 N N . GLY A 1 82 ? 3.419 10.835 1.408 1.00 94.12 82 GLY A N 1
ATOM 644 C CA . GLY A 1 82 ? 2.431 10.374 2.382 1.00 94.12 82 GLY A CA 1
ATOM 645 C C . GLY A 1 82 ? 2.700 8.983 2.961 1.00 94.12 82 GLY A C 1
ATOM 646 O O . GLY A 1 82 ? 2.041 8.620 3.932 1.00 94.12 82 GLY A O 1
ATOM 647 N N . TRP A 1 83 ? 3.656 8.223 2.421 1.00 96.69 83 TRP A N 1
ATOM 648 C CA . TRP A 1 83 ? 4.165 7.013 3.068 1.00 96.69 83 TRP A CA 1
ATOM 649 C C . TRP A 1 83 ? 5.262 7.371 4.067 1.00 96.69 83 TRP A C 1
ATOM 651 O O . TRP A 1 83 ? 6.137 8.188 3.785 1.00 96.69 83 TRP A O 1
ATOM 661 N N . LYS A 1 84 ? 5.222 6.753 5.245 1.00 97.12 84 LYS A N 1
ATOM 662 C CA . LYS A 1 84 ? 6.236 6.912 6.293 1.00 97.12 84 LYS A CA 1
ATOM 663 C C . LYS A 1 84 ? 6.891 5.573 6.561 1.00 97.12 84 LYS A C 1
ATOM 665 O O . LYS A 1 84 ? 6.216 4.556 6.468 1.00 97.12 84 LYS A O 1
ATOM 670 N N . LEU A 1 85 ? 8.178 5.556 6.895 1.00 96.19 85 LEU A N 1
ATOM 671 C CA . LEU A 1 85 ? 8.793 4.332 7.406 1.00 96.19 85 LEU A CA 1
ATOM 672 C C . LEU A 1 85 ? 8.036 3.920 8.680 1.00 96.19 85 LEU A C 1
ATOM 674 O O . LEU A 1 85 ? 7.735 4.779 9.509 1.00 96.19 85 LEU A O 1
ATOM 678 N N . SER A 1 86 ? 7.657 2.649 8.790 1.00 94.38 86 SER A N 1
ATOM 679 C CA . SER A 1 86 ? 7.120 2.127 10.044 1.00 94.38 86 SER A CA 1
ATOM 680 C C . SER A 1 86 ? 8.265 2.053 11.041 1.00 94.38 86 SER A C 1
ATOM 682 O O . SER A 1 86 ? 9.310 1.490 10.723 1.00 94.38 86 SER A O 1
ATOM 684 N N . GLU A 1 87 ? 8.081 2.669 12.200 1.00 84.19 87 GLU A N 1
ATOM 685 C CA . GLU A 1 87 ? 8.965 2.466 13.345 1.00 84.19 87 GLU A CA 1
ATOM 686 C C . GLU A 1 87 ? 8.628 1.106 13.979 1.00 84.19 87 GLU A C 1
ATOM 688 O O . GLU A 1 87 ? 7.504 0.614 13.799 1.00 84.19 87 GLU A O 1
ATOM 693 N N . ASP A 1 88 ? 9.620 0.495 14.629 1.00 62.12 88 ASP A N 1
ATOM 694 C CA . ASP A 1 88 ? 9.459 -0.739 15.410 1.00 62.12 88 ASP A CA 1
ATOM 695 C C . ASP A 1 88 ? 8.686 -0.484 16.716 1.00 62.12 88 ASP A C 1
ATOM 697 O O . ASP A 1 88 ? 8.893 0.591 17.332 1.00 62.12 88 ASP A O 1
#